Protein AF-A0A3D4JW67-F1 (afdb_monomer_lite)

Sequence (78 aa):
AQGGATAISNAANDIKDYWDPIKLILKAVGGLVGFIGGLRVYNKWTNGDQDVNKEILGYGGAMIFLLVVPEFVTAFFA

pLDDT: mean 91.77, std 6.77, range [56.06, 96.44]

Structure (mmCIF, N/CA/C/O backbone):
data_AF-A0A3D4JW67-F1
#
_entry.id   AF-A0A3D4JW67-F1
#
loop_
_atom_site.group_PDB
_atom_site.id
_atom_site.type_symbol
_atom_site.label_atom_id
_atom_site.label_alt_id
_atom_site.label_comp_id
_atom_site.label_asym_id
_atom_site.label_entity_id
_atom_site.label_seq_id
_atom_site.pdbx_PDB_ins_code
_atom_site.Cartn_x
_atom_site.Cartn_y
_atom_site.Cartn_z
_atom_site.occupancy
_atom_site.B_iso_or_equiv
_atom_site.auth_seq_id
_atom_site.auth_comp_id
_atom_site.auth_asym_id
_atom_site.auth_atom_id
_atom_site.pdbx_PDB_model_num
ATOM 1 N N . ALA A 1 1 ? 22.851 -1.092 -36.442 1.00 56.06 1 ALA A N 1
ATOM 2 C CA . ALA A 1 1 ? 21.549 -0.725 -35.841 1.00 56.06 1 ALA A CA 1
ATOM 3 C C . ALA A 1 1 ? 21.221 -1.465 -34.526 1.00 56.06 1 ALA A C 1
ATOM 5 O O . ALA A 1 1 ? 20.144 -1.255 -33.990 1.00 56.06 1 ALA A O 1
ATOM 6 N N . GLN A 1 2 ? 22.132 -2.265 -33.946 1.00 61.16 2 GLN A N 1
ATOM 7 C CA . GLN A 1 2 ? 21.870 -3.004 -32.695 1.00 61.16 2 GLN A CA 1
ATOM 8 C C . GLN A 1 2 ? 21.850 -2.125 -31.427 1.00 61.16 2 GLN A C 1
ATOM 10 O O . GLN A 1 2 ? 21.226 -2.500 -30.445 1.00 61.16 2 GLN A O 1
ATOM 15 N N . GLY A 1 3 ? 22.454 -0.929 -31.452 1.00 76.88 3 GLY A N 1
ATOM 16 C CA . GLY A 1 3 ? 22.572 -0.081 -30.257 1.00 76.88 3 GLY A CA 1
ATOM 17 C C . GLY A 1 3 ? 21.249 0.467 -29.708 1.00 76.88 3 GLY A C 1
ATOM 18 O O . GLY A 1 3 ? 21.122 0.616 -28.499 1.00 76.88 3 GLY A O 1
ATOM 19 N N . GLY A 1 4 ? 20.250 0.729 -30.562 1.00 84.06 4 GLY A N 1
ATOM 20 C CA . GLY A 1 4 ? 18.967 1.296 -30.123 1.00 84.06 4 GLY A CA 1
ATOM 21 C C . GLY A 1 4 ? 18.118 0.313 -29.313 1.00 84.06 4 GLY A C 1
ATOM 22 O O . GLY A 1 4 ? 17.615 0.663 -28.251 1.00 84.06 4 GLY A O 1
ATOM 23 N N . ALA A 1 5 ? 18.015 -0.937 -29.773 1.00 90.25 5 ALA A N 1
ATOM 24 C CA . ALA A 1 5 ? 17.292 -1.986 -29.052 1.00 90.25 5 ALA A CA 1
ATOM 25 C C . ALA A 1 5 ? 17.973 -2.326 -27.714 1.00 90.25 5 ALA A C 1
ATOM 27 O O . ALA A 1 5 ? 17.295 -2.457 -26.698 1.00 90.25 5 ALA A O 1
ATOM 28 N N . THR A 1 6 ? 19.310 -2.389 -27.691 1.00 91.56 6 THR A N 1
ATOM 29 C CA . THR A 1 6 ? 20.078 -2.579 -26.452 1.00 91.56 6 THR A CA 1
ATOM 30 C C . THR A 1 6 ? 19.878 -1.418 -25.474 1.00 91.56 6 THR A C 1
ATOM 32 O O . THR A 1 6 ? 19.646 -1.658 -24.296 1.00 91.56 6 THR A O 1
ATOM 35 N N . ALA A 1 7 ? 19.909 -0.166 -25.944 1.00 91.38 7 ALA A N 1
ATOM 36 C CA . ALA A 1 7 ? 19.705 1.003 -25.086 1.00 91.38 7 ALA A CA 1
ATOM 37 C C . ALA A 1 7 ? 18.307 1.021 -24.442 1.00 91.38 7 ALA A C 1
ATOM 39 O O . ALA A 1 7 ? 18.189 1.294 -23.250 1.00 91.38 7 ALA A O 1
ATOM 40 N N . ILE A 1 8 ? 17.262 0.679 -25.205 1.00 92.62 8 ILE A N 1
ATOM 41 C CA . ILE A 1 8 ? 15.888 0.578 -24.686 1.00 92.62 8 ILE A CA 1
ATOM 42 C C . ILE A 1 8 ? 15.772 -0.562 -23.667 1.00 92.62 8 ILE A C 1
ATOM 44 O O . ILE A 1 8 ? 15.159 -0.379 -22.619 1.00 92.62 8 ILE A O 1
ATOM 48 N N . SER A 1 9 ? 16.384 -1.719 -23.942 1.00 91.19 9 SER A N 1
ATOM 49 C CA . SER A 1 9 ? 16.384 -2.847 -23.004 1.00 91.19 9 SER A CA 1
ATOM 50 C C . SER A 1 9 ? 17.071 -2.497 -21.683 1.00 91.19 9 SER A C 1
ATOM 52 O O . SER A 1 9 ? 16.575 -2.880 -20.628 1.00 91.19 9 SER A O 1
ATOM 54 N N . ASN A 1 10 ? 18.186 -1.765 -21.729 1.00 92.56 10 ASN A N 1
ATOM 55 C CA . ASN A 1 10 ? 18.885 -1.326 -20.523 1.00 92.56 10 ASN A CA 1
ATOM 56 C C . ASN A 1 10 ? 18.028 -0.341 -19.721 1.00 92.56 10 ASN A C 1
ATOM 58 O O . ASN A 1 10 ? 17.824 -0.550 -18.532 1.00 92.56 10 ASN A O 1
ATOM 62 N N . ALA A 1 11 ? 17.437 0.658 -20.384 1.00 92.75 11 ALA A N 1
ATOM 63 C CA . ALA A 1 11 ? 16.556 1.617 -19.721 1.00 92.75 11 ALA A CA 1
ATOM 64 C C . ALA A 1 11 ? 15.336 0.945 -19.060 1.00 92.75 11 ALA A C 1
ATOM 66 O O . ALA A 1 11 ? 14.917 1.351 -17.980 1.00 92.75 11 ALA A O 1
ATOM 67 N N . ALA A 1 12 ? 14.767 -0.095 -19.681 1.00 90.75 12 ALA A N 1
ATOM 68 C CA . ALA A 1 12 ? 13.666 -0.856 -19.092 1.00 90.75 12 ALA A CA 1
ATOM 69 C C . ALA A 1 12 ? 14.091 -1.620 -17.823 1.00 90.75 12 ALA A C 1
ATOM 71 O O . ALA A 1 12 ? 13.338 -1.644 -16.849 1.00 90.75 12 ALA A O 1
ATOM 72 N N . ASN A 1 13 ? 15.294 -2.203 -17.819 1.00 91.50 13 ASN A N 1
ATOM 73 C CA . ASN A 1 13 ? 15.844 -2.881 -16.644 1.00 91.50 13 ASN A CA 1
ATOM 74 C C . ASN A 1 13 ? 16.125 -1.894 -15.505 1.00 91.50 13 ASN A C 1
ATOM 76 O O . ASN A 1 13 ? 15.715 -2.155 -14.379 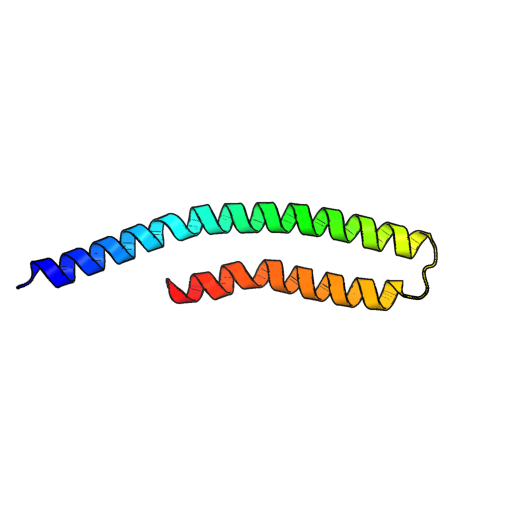1.00 91.50 13 ASN A O 1
ATOM 80 N N . ASP A 1 14 ? 16.705 -0.729 -15.806 1.00 92.75 14 ASP A N 1
ATOM 81 C CA . ASP A 1 14 ? 16.954 0.310 -14.801 1.00 92.75 14 ASP A CA 1
ATOM 82 C C . ASP A 1 14 ? 15.643 0.745 -14.120 1.00 92.75 14 ASP A C 1
ATOM 84 O O . ASP A 1 14 ? 15.569 0.867 -12.899 1.00 92.75 14 ASP A O 1
ATOM 88 N N . ILE A 1 15 ? 14.566 0.926 -14.897 1.00 91.56 15 ILE A N 1
ATOM 89 C CA . ILE A 1 15 ? 13.236 1.249 -14.357 1.00 91.56 15 ILE A CA 1
ATOM 90 C C . ILE A 1 15 ? 12.709 0.117 -13.459 1.00 91.56 15 ILE A C 1
ATOM 92 O O . ILE A 1 15 ? 12.133 0.396 -12.405 1.00 91.56 15 ILE A O 1
ATOM 96 N N . LYS A 1 16 ? 12.904 -1.146 -13.858 1.00 91.00 16 LYS A N 1
ATOM 97 C CA . LYS A 1 16 ? 12.485 -2.322 -13.082 1.00 91.00 16 LYS A CA 1
ATOM 98 C C . LYS A 1 16 ? 13.228 -2.413 -11.747 1.00 91.00 16 LYS A C 1
ATOM 100 O O . LYS A 1 16 ? 12.592 -2.692 -10.734 1.00 91.00 16 LYS A O 1
ATOM 105 N N . ASP A 1 17 ? 14.518 -2.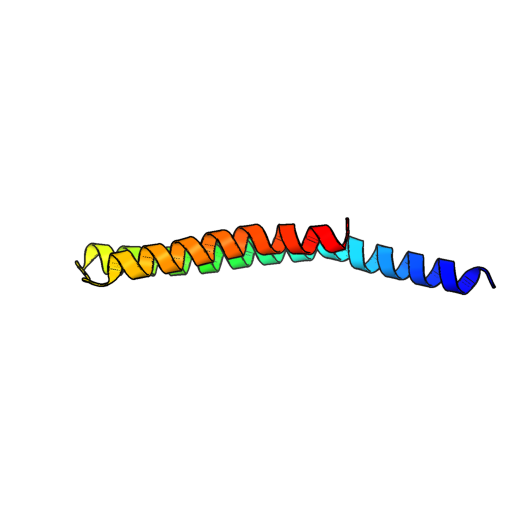093 -11.711 1.00 92.31 17 ASP A N 1
ATOM 106 C CA . ASP A 1 17 ? 15.330 -2.143 -10.488 1.00 92.31 17 ASP A CA 1
ATOM 107 C C . ASP A 1 17 ? 14.880 -1.120 -9.428 1.00 92.31 17 ASP A C 1
ATOM 109 O O . ASP A 1 17 ? 15.004 -1.359 -8.223 1.00 92.31 17 ASP A O 1
ATOM 113 N N . TYR A 1 18 ? 14.282 0.002 -9.843 1.00 92.62 18 TYR A N 1
ATOM 114 C CA . TYR A 1 18 ? 13.699 0.974 -8.911 1.00 92.62 18 TYR A CA 1
ATOM 115 C C . TYR A 1 18 ? 12.348 0.547 -8.330 1.00 92.62 18 TYR A C 1
ATOM 117 O O . TYR A 1 18 ? 11.904 1.116 -7.326 1.00 92.62 18 TYR A O 1
ATOM 125 N N . TRP A 1 19 ? 11.680 -0.441 -8.928 1.00 92.25 19 TRP A N 1
ATOM 126 C CA . TRP A 1 19 ? 10.320 -0.803 -8.549 1.00 92.25 19 TRP A CA 1
ATOM 127 C C . TRP A 1 19 ? 10.230 -1.391 -7.137 1.00 92.25 19 TRP A C 1
ATOM 129 O O . TRP A 1 19 ? 9.390 -0.957 -6.347 1.00 92.25 19 TRP A O 1
ATOM 139 N N . ASP A 1 20 ? 11.104 -2.332 -6.781 1.00 91.88 20 ASP A N 1
ATOM 140 C CA . ASP A 1 20 ? 11.068 -2.986 -5.467 1.00 91.88 20 ASP A CA 1
ATOM 141 C C . ASP A 1 20 ? 11.303 -2.006 -4.295 1.00 91.88 20 ASP A C 1
ATOM 143 O O . ASP A 1 20 ? 10.523 -2.029 -3.331 1.00 91.88 20 ASP A O 1
ATOM 147 N N . PRO A 1 21 ? 12.282 -1.078 -4.360 1.00 94.81 21 PRO A N 1
ATOM 148 C CA . PRO A 1 21 ? 12.408 0.003 -3.381 1.00 94.81 21 PRO A CA 1
ATOM 149 C C . PRO A 1 21 ? 11.156 0.887 -3.271 1.00 94.81 21 PRO A C 1
ATOM 151 O O . PRO A 1 21 ? 10.717 1.206 -2.164 1.00 94.81 21 PRO A O 1
ATOM 154 N N . ILE A 1 22 ? 10.538 1.262 -4.397 1.00 93.62 22 ILE A N 1
ATOM 155 C CA . ILE A 1 22 ? 9.304 2.068 -4.405 1.00 93.62 22 ILE A CA 1
ATOM 156 C C . ILE A 1 22 ? 8.153 1.292 -3.758 1.00 93.62 22 ILE A C 1
ATOM 158 O O . ILE A 1 22 ? 7.422 1.830 -2.923 1.00 93.62 22 ILE A O 1
ATOM 162 N N . LYS A 1 23 ? 8.011 0.008 -4.092 1.00 93.69 23 LYS A N 1
ATOM 163 C CA . LYS A 1 23 ? 7.012 -0.900 -3.523 1.00 93.69 23 LYS A CA 1
ATOM 164 C C . LYS A 1 23 ? 7.144 -1.011 -2.006 1.00 93.69 23 LYS A C 1
ATOM 166 O O . LYS A 1 23 ? 6.126 -1.013 -1.311 1.00 93.69 23 LYS A O 1
ATOM 171 N N . LEU A 1 24 ? 8.368 -1.061 -1.477 1.00 94.00 24 LEU A N 1
ATOM 172 C CA . LEU A 1 24 ? 8.615 -1.055 -0.034 1.00 94.00 24 LEU A CA 1
ATOM 173 C C . LEU A 1 24 ? 8.092 0.231 0.626 1.00 94.00 24 LEU A C 1
ATOM 175 O O . LEU A 1 24 ? 7.387 0.160 1.634 1.00 94.00 24 LEU A O 1
ATOM 179 N N . ILE A 1 25 ? 8.379 1.395 0.035 1.00 95.19 25 ILE A N 1
ATOM 180 C CA . ILE A 1 25 ? 7.896 2.693 0.532 1.00 95.19 25 ILE A CA 1
ATOM 181 C C . ILE A 1 25 ? 6.364 2.755 0.484 1.00 95.19 25 ILE A C 1
ATOM 183 O O . ILE A 1 25 ? 5.736 3.155 1.464 1.00 95.19 25 ILE A O 1
ATOM 187 N N . LEU A 1 26 ? 5.745 2.303 -0.613 1.00 94.25 26 LEU A N 1
ATOM 188 C CA . LEU A 1 26 ? 4.286 2.246 -0.750 1.00 94.25 26 LEU A CA 1
ATOM 189 C C . LEU A 1 26 ? 3.643 1.381 0.339 1.00 94.25 26 LEU A C 1
ATOM 191 O O . LEU A 1 26 ? 2.660 1.801 0.947 1.00 94.25 26 LEU A O 1
ATOM 195 N N . LYS A 1 27 ? 4.212 0.205 0.632 1.00 93.31 27 LYS A N 1
ATOM 196 C CA . LYS A 1 27 ? 3.730 -0.667 1.715 1.00 93.31 27 LYS A CA 1
ATOM 197 C C . LYS A 1 27 ? 3.867 -0.002 3.086 1.00 93.31 27 LYS A C 1
ATOM 199 O O . LYS A 1 27 ? 2.939 -0.083 3.888 1.00 93.31 27 LYS A O 1
ATOM 204 N N . ALA A 1 28 ? 4.977 0.691 3.343 1.00 95.50 28 ALA A N 1
ATOM 205 C CA . ALA A 1 28 ? 5.183 1.416 4.595 1.00 95.50 28 ALA A CA 1
ATOM 206 C C . ALA A 1 28 ? 4.156 2.548 4.782 1.00 95.50 28 ALA A C 1
ATOM 208 O O . ALA A 1 28 ? 3.508 2.633 5.827 1.00 95.50 28 ALA A O 1
ATOM 209 N N . VAL A 1 29 ? 3.945 3.376 3.754 1.00 93.81 29 VAL A N 1
ATOM 210 C CA . VAL A 1 29 ? 2.940 4.453 3.779 1.00 93.81 29 VAL A CA 1
ATOM 211 C C . VAL A 1 29 ? 1.528 3.882 3.910 1.00 93.81 29 VAL A C 1
ATOM 213 O O . VAL A 1 29 ? 0.744 4.370 4.723 1.00 93.81 29 VAL A O 1
ATOM 216 N N . GLY A 1 30 ? 1.212 2.812 3.174 1.00 94.19 30 GLY A N 1
ATOM 217 C CA . GLY A 1 30 ? -0.067 2.111 3.277 1.00 94.19 30 GLY A CA 1
ATOM 218 C C . GLY A 1 30 ? -0.339 1.596 4.692 1.00 94.19 30 GLY A C 1
ATOM 219 O O . GLY A 1 30 ? -1.446 1.762 5.199 1.00 94.19 30 GLY A O 1
ATOM 220 N N . GLY A 1 31 ? 0.680 1.056 5.368 1.00 95.25 31 GLY A N 1
ATOM 221 C CA . GLY A 1 31 ? 0.588 0.638 6.767 1.00 95.25 31 GLY A CA 1
ATOM 222 C C . GLY A 1 31 ? 0.272 1.793 7.722 1.00 95.25 31 GLY A C 1
ATOM 223 O O . GLY A 1 31 ? -0.609 1.662 8.572 1.00 95.25 31 GLY A O 1
ATOM 224 N N . LEU A 1 32 ? 0.930 2.945 7.555 1.00 95.94 32 LEU A N 1
ATOM 225 C CA . LEU A 1 32 ? 0.680 4.136 8.378 1.00 95.94 32 LEU A CA 1
ATOM 226 C C . LEU A 1 32 ? -0.738 4.689 8.183 1.00 95.94 32 LEU A C 1
ATOM 228 O O . LEU A 1 32 ? -1.439 4.960 9.158 1.00 95.94 32 LEU A O 1
ATOM 232 N N . VAL A 1 33 ? -1.181 4.831 6.931 1.00 94.69 33 VAL A N 1
ATOM 233 C CA . VAL A 1 33 ? -2.532 5.324 6.617 1.00 94.69 33 VAL A CA 1
ATOM 234 C C . VAL A 1 33 ? -3.594 4.341 7.108 1.00 94.69 33 VAL A C 1
ATOM 236 O O . VAL A 1 33 ? -4.594 4.762 7.693 1.00 94.69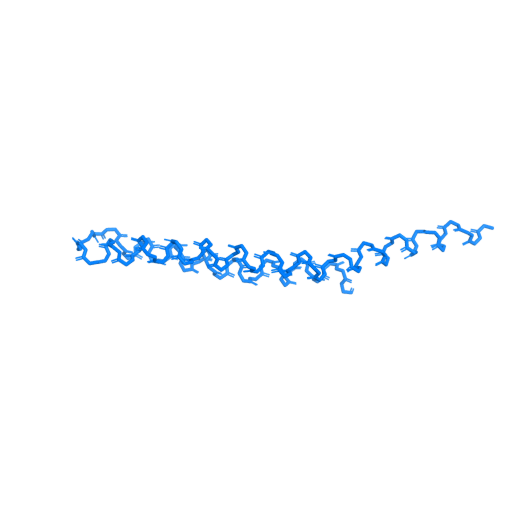 33 VAL A O 1
ATOM 239 N N . GLY A 1 34 ? -3.355 3.039 6.936 1.00 95.38 34 GLY A N 1
ATOM 240 C CA . GLY A 1 34 ? -4.222 1.991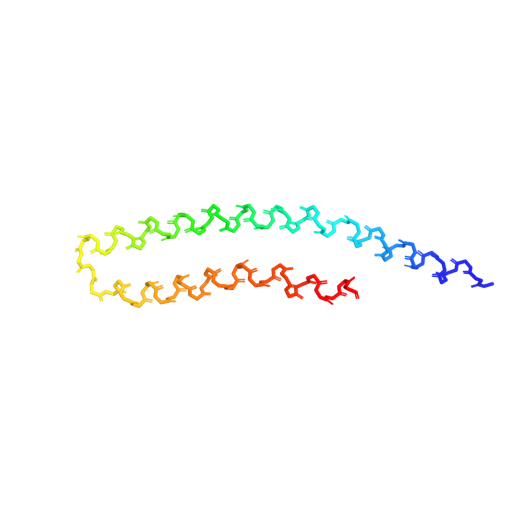 7.458 1.00 95.38 34 GLY A CA 1
ATOM 241 C C . GLY A 1 34 ? -4.369 2.070 8.972 1.00 95.38 34 GLY A C 1
ATOM 242 O O . GLY A 1 34 ? -5.484 2.104 9.481 1.00 95.38 34 GLY A O 1
ATOM 243 N N . PHE A 1 35 ? -3.261 2.217 9.698 1.00 96.06 35 PHE A N 1
ATOM 244 C CA . PHE A 1 35 ? -3.293 2.388 11.149 1.00 96.06 35 PHE A CA 1
ATOM 245 C C . PHE A 1 35 ? -4.153 3.589 11.584 1.00 96.06 35 PHE A C 1
ATOM 247 O O . PHE A 1 35 ? -5.031 3.440 12.435 1.00 96.06 35 PHE A O 1
ATOM 254 N N . ILE A 1 36 ? -3.969 4.757 10.958 1.00 95.62 36 ILE A N 1
ATOM 255 C CA . ILE A 1 36 ? -4.760 5.964 11.261 1.00 95.62 36 ILE A CA 1
ATOM 256 C C . ILE A 1 36 ? -6.255 5.737 10.974 1.00 95.62 36 ILE A C 1
ATOM 258 O O . ILE A 1 36 ? -7.108 6.110 11.784 1.00 95.62 36 ILE A O 1
ATOM 262 N N . GLY A 1 37 ? -6.589 5.098 9.848 1.00 94.12 37 GLY A N 1
ATOM 263 C CA . GLY A 1 37 ? -7.969 4.737 9.511 1.00 94.12 37 GLY A CA 1
ATOM 264 C C . GLY A 1 37 ? -8.590 3.775 10.529 1.00 94.12 37 GLY A C 1
ATOM 265 O O . GLY A 1 37 ? -9.725 3.980 10.963 1.00 94.12 37 GLY A O 1
ATOM 266 N N . GLY A 1 38 ? -7.820 2.784 10.984 1.00 95.38 38 GLY A N 1
ATOM 267 C CA . GLY A 1 38 ? -8.230 1.842 12.023 1.00 95.38 38 GLY A CA 1
ATOM 268 C C . GLY A 1 38 ? -8.562 2.528 13.348 1.00 95.38 38 GLY A C 1
ATOM 269 O O . GLY A 1 38 ? -9.606 2.244 13.936 1.00 95.38 38 GLY A O 1
ATOM 270 N N . LEU A 1 39 ? -7.739 3.490 13.784 1.00 96.44 39 LEU A N 1
ATOM 271 C CA . LEU A 1 39 ? -8.019 4.286 14.988 1.00 96.44 39 LEU A CA 1
ATOM 272 C C . LEU A 1 39 ? -9.338 5.064 14.870 1.00 96.44 39 LEU A C 1
ATOM 274 O O . LEU A 1 39 ? -10.124 5.116 15.817 1.00 96.44 39 LEU A O 1
ATOM 278 N N . ARG A 1 40 ? -9.619 5.644 13.699 1.00 93.75 40 ARG A N 1
ATOM 279 C CA . ARG A 1 40 ? -10.873 6.366 13.444 1.00 93.75 40 ARG A CA 1
ATOM 280 C C . ARG A 1 40 ? -12.094 5.445 13.528 1.00 93.75 40 ARG A C 1
ATOM 282 O O . ARG A 1 40 ? -13.081 5.806 14.169 1.00 93.75 40 ARG A O 1
ATOM 289 N N . VAL A 1 41 ? -12.019 4.266 12.912 1.00 95.69 41 VAL A N 1
ATOM 290 C CA . VAL A 1 41 ? -13.081 3.250 12.967 1.00 95.69 41 VAL A CA 1
ATOM 291 C C . VAL A 1 41 ? -13.311 2.775 14.404 1.00 95.69 41 VAL A C 1
ATOM 293 O O . VAL A 1 41 ? -14.454 2.724 14.855 1.00 95.69 41 VAL A O 1
ATOM 296 N N . TYR A 1 42 ? -12.236 2.497 15.146 1.00 95.06 42 TYR A N 1
ATOM 297 C CA . TYR A 1 42 ? -12.302 2.095 16.552 1.00 95.06 42 TYR A CA 1
ATOM 298 C C . TYR A 1 42 ? -13.019 3.134 17.426 1.00 95.06 42 TYR A C 1
ATOM 300 O O . TYR A 1 42 ? -13.901 2.785 18.214 1.00 95.06 42 TYR A O 1
ATOM 308 N N . ASN A 1 43 ? -12.691 4.419 17.255 1.00 95.25 43 ASN A N 1
ATOM 309 C CA . ASN A 1 43 ? -13.330 5.504 18.002 1.00 95.25 43 ASN A CA 1
ATOM 310 C C . ASN A 1 43 ? -14.837 5.578 17.722 1.00 95.25 43 ASN A C 1
ATOM 312 O O . ASN A 1 43 ? -15.634 5.685 18.651 1.00 95.25 43 ASN A O 1
ATOM 316 N N . LYS A 1 44 ? -15.243 5.480 16.452 1.00 94.62 44 LYS A N 1
ATOM 317 C CA . LYS A 1 44 ? -16.663 5.482 16.066 1.00 94.62 44 LYS A CA 1
ATOM 318 C C . LYS A 1 44 ? -17.422 4.288 16.625 1.00 94.62 44 LYS A C 1
ATOM 320 O O . LYS A 1 44 ? -18.536 4.455 17.115 1.00 94.62 44 LYS A O 1
ATOM 325 N N . TRP A 1 45 ? -16.801 3.110 16.607 1.00 93.88 45 TRP A N 1
ATOM 326 C CA . TRP A 1 45 ? -17.391 1.912 17.196 1.00 93.88 45 TRP A CA 1
ATOM 327 C C . TRP A 1 45 ? -17.605 2.083 18.698 1.00 93.88 45 TRP A C 1
ATOM 329 O O . TRP A 1 45 ? -18.707 1.865 19.196 1.00 93.88 45 TRP A O 1
ATOM 339 N N . THR A 1 46 ? -16.581 2.557 19.404 1.00 94.50 46 THR A N 1
ATOM 340 C CA . THR A 1 46 ? -16.638 2.787 20.854 1.00 94.50 46 THR A CA 1
ATOM 341 C C . THR A 1 46 ? -17.719 3.805 21.233 1.00 94.50 46 THR A C 1
ATOM 343 O O . THR A 1 46 ? -18.376 3.651 22.258 1.00 94.50 46 THR A O 1
ATOM 346 N N . ASN A 1 47 ? -17.955 4.809 20.386 1.00 95.50 47 ASN A N 1
ATOM 347 C CA . ASN A 1 47 ? -18.969 5.841 20.607 1.00 95.50 47 ASN A CA 1
ATOM 348 C C . ASN A 1 47 ? -20.398 5.420 20.211 1.00 95.50 47 ASN A C 1
ATOM 350 O O . ASN A 1 47 ? -21.323 6.211 20.383 1.00 95.50 47 ASN A O 1
ATOM 354 N N . GLY A 1 48 ? -20.596 4.211 19.674 1.00 91.94 48 GLY A N 1
ATOM 355 C CA . GLY A 1 48 ? -21.916 3.739 19.246 1.00 91.94 48 GLY A CA 1
ATOM 356 C C . GLY A 1 48 ? -22.473 4.469 18.016 1.00 91.94 48 GLY A C 1
ATOM 357 O O . GLY A 1 48 ? -23.689 4.597 17.889 1.00 91.94 48 GLY A O 1
ATOM 358 N N . ASP A 1 49 ? -21.603 4.962 17.127 1.00 94.31 49 ASP A N 1
ATOM 359 C CA . ASP A 1 49 ? -22.000 5.623 15.876 1.00 94.31 49 ASP A CA 1
ATOM 360 C C . ASP A 1 49 ? -22.814 4.657 14.989 1.00 94.31 49 ASP A C 1
ATOM 362 O O . ASP A 1 49 ? -22.378 3.537 14.708 1.00 94.31 49 ASP A O 1
ATOM 366 N N . GLN A 1 50 ? -23.995 5.087 14.533 1.00 91.12 50 GLN A N 1
ATOM 367 C CA . GLN A 1 50 ? -24.888 4.264 13.708 1.00 91.12 50 GLN A CA 1
ATOM 368 C C . GLN A 1 50 ? -24.262 3.894 12.355 1.00 91.12 50 GLN A C 1
ATOM 370 O O . GLN A 1 50 ? -24.555 2.825 11.814 1.00 91.12 50 GLN A O 1
ATOM 375 N N . A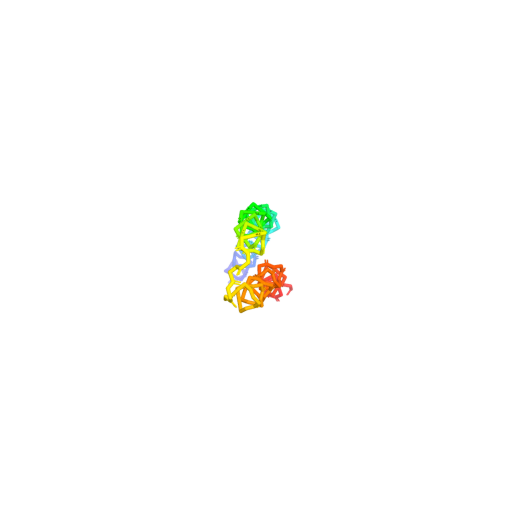SP A 1 51 ? -23.356 4.725 11.834 1.00 93.31 51 ASP A N 1
ATOM 376 C CA . ASP A 1 51 ? -22.719 4.515 10.533 1.00 93.31 51 ASP A CA 1
ATOM 377 C C . ASP A 1 51 ? -21.446 3.654 10.604 1.00 93.31 51 ASP A C 1
ATOM 379 O O . ASP A 1 51 ? -20.825 3.377 9.571 1.00 93.31 51 ASP A O 1
ATOM 383 N N . VAL A 1 52 ? -21.049 3.176 11.794 1.00 93.56 52 VAL A N 1
ATOM 384 C CA . VAL A 1 52 ? -19.771 2.467 11.974 1.00 93.56 52 VAL A CA 1
ATOM 385 C C . VAL A 1 52 ? -19.645 1.232 11.079 1.00 93.56 52 VAL A C 1
ATOM 387 O O . VAL A 1 52 ? -18.586 1.004 10.500 1.00 93.56 52 VAL A O 1
ATOM 390 N N . ASN A 1 53 ? -20.725 0.472 10.876 1.00 92.19 53 ASN A N 1
ATOM 391 C CA . ASN A 1 53 ? -20.703 -0.722 10.024 1.00 92.19 53 ASN A CA 1
ATOM 392 C C . ASN A 1 53 ? -20.389 -0.382 8.561 1.00 92.19 53 ASN A C 1
ATOM 394 O O . ASN A 1 53 ? -19.621 -1.085 7.904 1.00 92.19 53 ASN A O 1
ATOM 398 N N . LYS A 1 54 ? -20.941 0.725 8.051 1.00 93.38 54 LYS A N 1
ATOM 399 C CA . LYS A 1 54 ? -20.661 1.211 6.695 1.00 93.38 54 LYS A CA 1
ATOM 400 C C . LYS A 1 54 ? -19.212 1.676 6.573 1.00 93.38 54 LYS A C 1
ATOM 402 O O . LYS A 1 54 ? -18.561 1.419 5.562 1.00 93.38 54 LYS A O 1
ATOM 407 N N . GLU A 1 55 ? -18.702 2.335 7.608 1.00 92.88 55 GLU A N 1
ATOM 408 C CA . GLU A 1 55 ? -17.331 2.833 7.635 1.00 92.88 55 GLU A CA 1
ATOM 409 C C . GLU A 1 55 ? -16.300 1.705 7.742 1.00 92.88 55 GLU A C 1
ATOM 411 O O . GLU A 1 55 ? -15.310 1.738 7.016 1.00 92.88 55 GLU A O 1
ATOM 416 N N . ILE A 1 56 ? -16.563 0.667 8.547 1.00 93.38 56 ILE A N 1
ATOM 417 C CA . ILE A 1 56 ? -15.747 -0.557 8.621 1.00 93.38 56 ILE A CA 1
ATOM 418 C C . ILE A 1 56 ? -15.648 -1.217 7.245 1.00 93.38 56 ILE A C 1
ATOM 420 O O . ILE A 1 56 ? -14.553 -1.584 6.826 1.00 93.38 56 ILE A O 1
ATOM 424 N N . LEU A 1 57 ? -16.769 -1.354 6.530 1.00 94.69 57 LEU A N 1
ATOM 425 C CA . LEU A 1 57 ? -16.788 -1.968 5.200 1.00 94.69 57 LEU A CA 1
ATOM 426 C C . LEU A 1 57 ? -15.989 -1.147 4.180 1.00 94.69 57 LEU A C 1
ATOM 428 O O . LEU A 1 57 ? -15.169 -1.705 3.450 1.00 94.69 57 LEU A O 1
ATOM 432 N N . GLY A 1 58 ? -16.185 0.175 4.152 1.00 94.88 58 GLY A N 1
ATOM 433 C CA . GLY A 1 58 ? -15.433 1.070 3.269 1.00 94.88 58 GLY A CA 1
ATOM 434 C C . GLY A 1 58 ? -13.933 1.075 3.576 1.00 94.88 58 GLY A C 1
ATOM 435 O O . GLY A 1 58 ? -13.110 0.949 2.669 1.00 94.88 58 GLY A O 1
ATOM 436 N N . TYR A 1 59 ? -13.575 1.152 4.859 1.00 94.88 59 TYR A N 1
ATOM 437 C CA . TYR A 1 59 ? -12.192 1.075 5.322 1.00 94.88 59 TYR A CA 1
ATOM 438 C C . TYR A 1 59 ? -11.555 -0.282 4.991 1.00 94.88 59 TYR A C 1
ATOM 440 O O . TYR A 1 59 ? -10.455 -0.324 4.445 1.00 94.88 59 TYR A O 1
ATOM 448 N N . GLY A 1 60 ? -12.252 -1.390 5.250 1.00 93.94 60 GLY A N 1
ATOM 449 C CA . GLY A 1 60 ? -11.775 -2.737 4.939 1.00 93.94 60 GLY A CA 1
ATOM 450 C C . GLY A 1 60 ? -11.504 -2.928 3.446 1.00 93.94 60 GLY A C 1
ATOM 451 O O . GLY A 1 60 ? -10.445 -3.431 3.071 1.00 93.94 60 GLY A O 1
ATOM 452 N N . GLY A 1 61 ? -12.407 -2.449 2.584 1.00 94.62 61 GLY A N 1
ATOM 453 C CA . GLY A 1 61 ? -12.197 -2.444 1.134 1.00 94.62 61 GLY A CA 1
ATOM 454 C C . GLY A 1 61 ? -10.976 -1.619 0.714 1.00 94.62 61 GLY A C 1
ATOM 455 O O . GLY A 1 61 ? -10.163 -2.082 -0.087 1.00 94.62 61 GLY A O 1
ATOM 456 N N . ALA A 1 62 ? -10.796 -0.433 1.302 1.00 94.81 62 ALA A N 1
ATOM 457 C CA . ALA A 1 62 ? -9.625 0.405 1.051 1.00 94.81 62 ALA A CA 1
ATOM 458 C C . ALA A 1 62 ? -8.315 -0.267 1.501 1.00 94.81 62 ALA A C 1
ATOM 460 O O . ALA A 1 62 ? -7.312 -0.186 0.795 1.00 94.81 62 ALA A O 1
ATOM 461 N N . MET A 1 63 ? -8.320 -0.983 2.629 1.00 94.50 63 MET A N 1
ATOM 462 C CA . MET A 1 63 ? -7.148 -1.724 3.108 1.00 94.50 63 MET A CA 1
ATOM 463 C C . MET A 1 63 ? -6.746 -2.851 2.162 1.00 94.50 63 MET A C 1
ATOM 465 O O . MET A 1 63 ? -5.565 -3.009 1.859 1.00 94.50 63 MET A O 1
ATOM 469 N N . ILE A 1 64 ? -7.721 -3.607 1.656 1.00 94.44 64 ILE A N 1
ATOM 470 C CA . ILE A 1 64 ? -7.462 -4.649 0.657 1.00 94.44 64 ILE A CA 1
ATOM 471 C C . ILE A 1 64 ? -6.866 -4.019 -0.605 1.00 94.44 64 ILE A C 1
ATOM 473 O O . ILE A 1 64 ? -5.858 -4.502 -1.115 1.00 94.44 64 ILE A O 1
ATOM 477 N N . PHE A 1 65 ? -7.434 -2.907 -1.075 1.00 93.56 65 PHE A N 1
ATOM 478 C CA . PHE A 1 65 ? -6.910 -2.185 -2.231 1.00 93.56 65 PHE A CA 1
ATOM 479 C C . PHE A 1 65 ? -5.452 -1.742 -2.026 1.00 93.56 65 PHE A C 1
ATOM 481 O O . PHE A 1 65 ? -4.612 -2.005 -2.885 1.00 93.56 65 PHE A O 1
ATOM 488 N N . LEU A 1 66 ? -5.119 -1.154 -0.871 1.00 93.69 66 LEU A N 1
ATOM 489 C CA . LEU A 1 66 ? -3.749 -0.732 -0.549 1.00 93.69 66 LEU A CA 1
ATOM 490 C C . LEU A 1 66 ? -2.741 -1.892 -0.553 1.00 93.69 66 LEU A C 1
ATOM 492 O O . LEU A 1 66 ? -1.585 -1.686 -0.919 1.00 93.69 66 LEU A O 1
ATOM 496 N N . LEU A 1 67 ? -3.159 -3.102 -0.173 1.00 92.19 67 LEU A N 1
ATOM 497 C CA . LEU A 1 67 ? -2.301 -4.290 -0.209 1.00 92.19 67 LEU A CA 1
ATOM 498 C C . LEU A 1 67 ? -2.144 -4.865 -1.620 1.00 92.19 67 LEU A C 1
ATOM 500 O O . LEU A 1 67 ? -1.066 -5.346 -1.966 1.00 92.19 67 LEU A O 1
ATOM 504 N N . VAL A 1 68 ? -3.203 -4.821 -2.430 1.00 94.69 68 VAL A N 1
ATOM 505 C CA . VAL A 1 68 ? -3.236 -5.446 -3.761 1.00 94.69 68 VAL A CA 1
ATOM 506 C C . VAL A 1 68 ? -2.583 -4.571 -4.828 1.00 94.69 68 VAL A C 1
ATOM 508 O O . VAL A 1 68 ? -1.901 -5.100 -5.702 1.00 94.69 68 VAL A O 1
ATOM 511 N N . VAL A 1 69 ? -2.742 -3.246 -4.768 1.00 94.19 69 VAL A N 1
ATOM 512 C CA . VAL A 1 69 ? -2.224 -2.325 -5.797 1.00 94.19 69 VAL A CA 1
ATOM 513 C C . VAL A 1 69 ? -0.726 -2.496 -6.067 1.00 94.19 69 VAL A C 1
ATOM 515 O O . VAL A 1 69 ? -0.364 -2.612 -7.238 1.00 94.19 69 VAL A O 1
ATOM 518 N N . PRO A 1 70 ? 0.164 -2.569 -5.058 1.00 92.81 70 PRO A N 1
ATOM 519 C CA . PRO A 1 70 ? 1.585 -2.758 -5.322 1.00 92.81 70 PRO A CA 1
ATOM 520 C C . PRO A 1 70 ? 1.882 -4.089 -6.025 1.00 92.81 70 PRO A C 1
ATOM 522 O O . PRO A 1 70 ? 2.786 -4.160 -6.850 1.00 92.81 70 PRO A O 1
ATOM 525 N N . GLU A 1 71 ? 1.121 -5.148 -5.750 1.00 93.31 71 GLU A N 1
ATOM 526 C CA . GLU A 1 71 ? 1.291 -6.441 -6.427 1.00 93.31 71 GLU A CA 1
ATOM 527 C C . GLU A 1 71 ? 0.752 -6.401 -7.861 1.00 93.31 71 GLU A C 1
ATOM 529 O O . GLU A 1 71 ? 1.422 -6.852 -8.788 1.00 93.31 71 GLU A O 1
ATOM 534 N N . PHE A 1 72 ? -0.405 -5.768 -8.066 1.00 93.56 72 PHE A N 1
ATOM 535 C CA . PHE A 1 72 ? -0.982 -5.567 -9.392 1.00 93.56 72 PHE A CA 1
ATOM 536 C C . PHE A 1 72 ? -0.058 -4.747 -10.300 1.00 93.56 72 PHE A C 1
ATOM 538 O O . PHE A 1 72 ? 0.151 -5.110 -11.452 1.00 93.56 72 PHE A O 1
ATOM 545 N N . VAL A 1 73 ? 0.552 -3.677 -9.778 1.00 91.56 73 VAL A N 1
ATOM 546 C CA . VAL A 1 73 ? 1.494 -2.864 -10.559 1.00 91.56 73 VAL A CA 1
ATOM 547 C C . VAL A 1 73 ? 2.797 -3.626 -10.840 1.00 91.56 73 VAL A C 1
ATOM 549 O O . VAL A 1 73 ? 3.333 -3.524 -11.940 1.00 91.56 73 VAL A O 1
ATOM 552 N N . THR A 1 74 ? 3.261 -4.461 -9.899 1.00 90.56 74 THR A N 1
ATOM 553 C CA . THR A 1 74 ? 4.434 -5.335 -10.113 1.00 90.56 74 THR A CA 1
ATOM 554 C C . THR A 1 74 ? 4.253 -6.230 -11.342 1.00 90.56 74 THR A C 1
ATOM 556 O O . THR A 1 74 ? 5.212 -6.457 -12.073 1.00 90.56 74 THR A O 1
ATOM 559 N N . ALA A 1 75 ? 3.030 -6.696 -11.616 1.00 91.00 75 ALA A N 1
A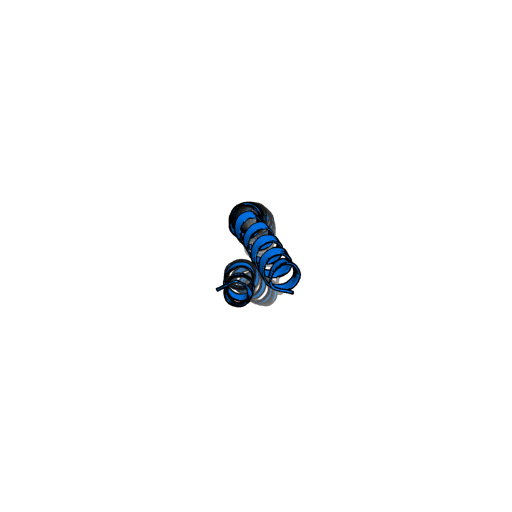TOM 560 C CA . ALA A 1 75 ? 2.748 -7.578 -12.747 1.00 91.00 75 ALA A CA 1
ATOM 561 C C . ALA A 1 75 ? 3.005 -6.942 -14.128 1.00 91.00 75 ALA A C 1
ATOM 563 O O . ALA A 1 75 ? 3.212 -7.677 -15.087 1.00 91.00 75 ALA A O 1
ATOM 564 N N . PHE A 1 76 ? 3.040 -5.608 -14.249 1.00 88.50 76 PHE A N 1
ATOM 565 C CA . PHE A 1 76 ? 3.417 -4.940 -15.506 1.00 88.50 76 PHE A CA 1
ATOM 566 C C . PHE A 1 76 ? 4.927 -4.948 -15.767 1.00 88.50 76 PHE A C 1
ATOM 568 O O . PHE A 1 76 ? 5.348 -4.734 -16.901 1.00 88.50 76 PHE A O 1
ATOM 575 N N . PHE A 1 77 ? 5.731 -5.174 -14.725 1.00 80.50 77 PHE A N 1
ATOM 576 C CA . PHE A 1 77 ? 7.189 -5.256 -14.808 1.00 80.50 77 PHE A CA 1
ATOM 577 C C . PHE A 1 77 ? 7.701 -6.703 -14.797 1.00 80.50 77 PHE A C 1
ATOM 579 O O . PHE A 1 77 ? 8.911 -6.906 -14.919 1.00 80.50 77 PHE A O 1
ATOM 586 N N . ALA A 1 78 ? 6.813 -7.687 -14.601 1.00 68.31 78 ALA A N 1
ATOM 587 C CA . ALA A 1 78 ? 7.139 -9.111 -14.559 1.00 68.31 78 ALA A CA 1
ATOM 588 C C . ALA A 1 78 ? 7.687 -9.605 -15.903 1.00 68.31 78 ALA A C 1
ATOM 590 O O . ALA A 1 78 ? 7.042 -9.353 -16.943 1.00 68.31 78 ALA A O 1
#

Radius of gyration: 19.64 Å; chains: 1; bounding box: 48×16×57 Å

Secondary structure (DSSP, 8-state):
-HHHHHHHHHHHHHHHHHHHHHHHHHHHHHHHHHHHHHHHHHHHHHTT-TTHHHHHHHHHHHHHHHHHHHHHHHTTT-

Foldseek 3Di:
DVVVVVVVVVVLVVVLVVLVVVLVVLLVVLVVVLVVLVVVLVVCVVVVPPCSVVSCVVSVVVSVCSVCVSVVVNVVSD